Protein AF-A0A8T1PKW8-F1 (afdb_monomer_lite)

Sequence (106 aa):
MSIPESPFSSSSSPSLPQTSFGRVELVSKFVSERLVQKFYDVSEFDFDYEQSGLWSPPVQRTVFMSSSGKIFTKADILSKLRSALQRHRRRRKHMRICFNVFICCF

Secondary structure (DSSP, 8-state):
-PPPPPPP---PPPPP----TT------HHHHHHHHHHT---TTS---HHHH-TTS------S-B-TT-PBPPHHHHHHHHHHHHHHHHHHHHHHHHHHHHHHHT-

Structure (mmCIF, N/CA/C/O backbone):
data_AF-A0A8T1PKW8-F1
#
_entry.id   AF-A0A8T1PKW8-F1
#
loop_
_atom_site.group_PDB
_atom_site.id
_atom_site.type_symbol
_atom_site.label_atom_id
_atom_site.label_alt_id
_atom_site.label_comp_id
_atom_site.label_asym_id
_atom_site.label_entity_id
_atom_site.label_seq_id
_atom_site.pdbx_PDB_ins_code
_atom_site.Cartn_x
_atom_site.Cartn_y
_atom_site.Cartn_z
_atom_site.occupancy
_atom_site.B_iso_or_equiv
_atom_site.auth_seq_id
_atom_site.auth_comp_id
_atom_site.auth_asym_id
_atom_site.auth_atom_id
_atom_site.pdbx_PDB_model_num
ATOM 1 N N . MET A 1 1 ? 8.952 2.885 67.036 1.00 39.62 1 MET A N 1
ATOM 2 C CA . MET A 1 1 ? 8.286 1.768 66.333 1.00 39.62 1 MET A CA 1
ATOM 3 C C . MET A 1 1 ? 9.178 1.368 65.177 1.00 39.62 1 MET A C 1
ATOM 5 O O . MET A 1 1 ? 9.549 2.225 64.388 1.00 39.62 1 MET A O 1
ATOM 9 N N . SER A 1 2 ? 9.622 0.120 65.194 1.00 49.34 2 SER A N 1
ATOM 10 C CA . SER A 1 2 ? 10.662 -0.449 64.336 1.00 49.34 2 SER A CA 1
ATOM 11 C C . SER A 1 2 ? 10.155 -0.651 62.905 1.00 49.34 2 SER A C 1
ATOM 13 O O . SER A 1 2 ? 9.041 -1.135 62.719 1.00 49.34 2 SER A O 1
ATOM 15 N N . ILE A 1 3 ? 10.968 -0.303 61.907 1.00 56.09 3 ILE A N 1
ATOM 16 C CA . ILE A 1 3 ? 10.731 -0.643 60.496 1.00 56.09 3 ILE A CA 1
ATOM 17 C C . ILE A 1 3 ? 11.104 -2.122 60.310 1.00 56.09 3 ILE A C 1
ATOM 19 O O . ILE A 1 3 ? 12.216 -2.484 60.698 1.00 56.09 3 ILE A O 1
ATOM 23 N N . PRO A 1 4 ? 10.248 -2.990 59.745 1.00 64.81 4 PRO A N 1
ATOM 24 C CA . PRO A 1 4 ? 10.695 -4.305 59.318 1.00 64.81 4 PRO A CA 1
ATOM 25 C C . PRO A 1 4 ? 11.344 -4.199 57.933 1.00 64.81 4 PRO A C 1
ATOM 27 O O . PRO A 1 4 ? 10.769 -3.638 56.999 1.00 64.81 4 PRO A O 1
ATOM 30 N N . GLU A 1 5 ? 12.555 -4.736 57.817 1.00 55.09 5 GLU A N 1
ATOM 31 C CA . GLU A 1 5 ? 13.265 -4.893 56.551 1.00 55.09 5 GLU A CA 1
ATOM 32 C C . GLU A 1 5 ? 12.562 -5.911 55.641 1.00 55.09 5 GLU A C 1
ATOM 34 O O . GLU A 1 5 ? 12.136 -6.978 56.088 1.00 55.09 5 GLU A O 1
ATOM 39 N N . SER A 1 6 ? 12.453 -5.593 54.349 1.00 60.47 6 SER A N 1
ATOM 40 C CA . SER A 1 6 ? 11.962 -6.520 53.327 1.00 60.47 6 SER A CA 1
ATOM 41 C C . SER A 1 6 ? 13.126 -7.319 52.723 1.00 60.47 6 SER A C 1
ATOM 43 O O . SER A 1 6 ? 14.069 -6.697 52.222 1.00 60.47 6 SER A O 1
ATOM 45 N N . PRO A 1 7 ? 13.077 -8.662 52.688 1.00 61.28 7 PRO A N 1
ATOM 46 C CA . PRO A 1 7 ? 14.101 -9.460 52.030 1.00 61.28 7 PRO A CA 1
ATOM 47 C C . PRO A 1 7 ? 13.941 -9.409 50.503 1.00 61.28 7 PRO A C 1
ATOM 49 O O . PRO A 1 7 ? 12.838 -9.497 49.962 1.00 61.28 7 PRO A O 1
ATOM 52 N N . PHE A 1 8 ? 15.075 -9.279 49.814 1.00 53.38 8 PHE A N 1
ATOM 53 C CA . PHE A 1 8 ? 15.218 -9.403 48.366 1.00 53.38 8 PHE A CA 1
ATOM 54 C C . PHE A 1 8 ? 14.512 -10.659 47.829 1.00 53.38 8 PHE A C 1
ATOM 56 O O . PHE A 1 8 ? 14.677 -11.756 48.359 1.00 53.38 8 PHE A O 1
ATOM 63 N N . SER A 1 9 ? 13.797 -10.527 46.714 1.00 46.78 9 SER A N 1
ATOM 64 C CA . SER A 1 9 ? 13.479 -11.662 45.846 1.00 46.78 9 SER A CA 1
ATOM 65 C C . SER A 1 9 ? 13.783 -11.284 44.408 1.00 46.78 9 SER A C 1
ATOM 67 O O . SER A 1 9 ? 13.068 -10.529 43.754 1.00 46.78 9 SER A O 1
ATOM 69 N N . SER A 1 10 ? 14.918 -11.800 43.959 1.00 53.62 10 SER A N 1
ATOM 70 C CA . SER A 1 10 ? 15.432 -11.772 42.602 1.00 53.62 10 SER A CA 1
ATOM 71 C C . SER A 1 10 ? 14.419 -12.437 41.666 1.00 53.62 10 SER A C 1
ATOM 73 O O . SER A 1 10 ? 14.335 -13.663 41.625 1.00 53.62 10 SER A O 1
ATOM 75 N N . SER A 1 11 ? 13.636 -11.663 40.910 1.00 52.41 11 SER A N 1
ATOM 76 C CA . SER A 1 11 ? 12.851 -12.245 39.820 1.00 52.41 11 SER A CA 1
ATOM 77 C C . SER A 1 11 ? 13.779 -12.463 38.628 1.00 52.41 11 SER A C 1
ATOM 79 O O . SER A 1 11 ? 14.153 -11.526 37.922 1.00 52.41 11 SER A O 1
ATOM 81 N N . SER A 1 12 ? 14.184 -13.712 38.443 1.00 53.25 12 SER A N 1
ATOM 82 C CA . SER A 1 12 ? 14.815 -14.222 37.234 1.00 53.25 12 SER A CA 1
ATOM 83 C C . SER A 1 12 ? 13.998 -13.826 36.001 1.00 53.25 12 SER A C 1
ATOM 85 O O . SER A 1 12 ? 12.815 -14.143 35.899 1.00 53.25 12 SER A O 1
ATOM 87 N N . SER A 1 13 ? 14.634 -13.135 35.054 1.00 56.25 13 SER A N 1
ATOM 88 C CA . SER A 1 13 ? 14.063 -12.875 33.732 1.00 56.25 13 SER A CA 1
ATOM 89 C C . SER A 1 13 ? 13.827 -14.207 33.013 1.00 56.25 13 SER A C 1
ATOM 91 O O . SER A 1 13 ? 14.805 -14.919 32.763 1.00 56.25 13 SER A O 1
ATOM 93 N N . PRO A 1 14 ? 12.588 -14.572 32.641 1.00 58.34 14 PRO A N 1
ATOM 94 C CA . PRO A 1 14 ? 12.395 -15.700 31.754 1.00 58.34 14 PRO A CA 1
ATOM 95 C C . PRO A 1 14 ? 12.783 -15.264 30.339 1.00 58.34 14 PRO A C 1
ATOM 97 O O . PRO A 1 14 ? 12.310 -14.257 29.808 1.00 58.34 14 PRO A O 1
ATOM 100 N N . SER A 1 15 ? 13.697 -16.025 29.748 1.00 56.19 15 SER A N 1
ATOM 101 C CA . SER A 1 15 ? 14.077 -15.946 28.346 1.00 56.19 15 SER A CA 1
ATOM 102 C C . SER A 1 15 ? 12.846 -16.063 27.439 1.00 56.19 15 SER A C 1
ATOM 104 O O . SER A 1 15 ? 12.013 -16.955 27.600 1.00 56.19 15 SER A O 1
ATOM 106 N N . LEU A 1 16 ? 12.752 -15.160 26.455 1.00 65.31 16 LEU A N 1
ATOM 107 C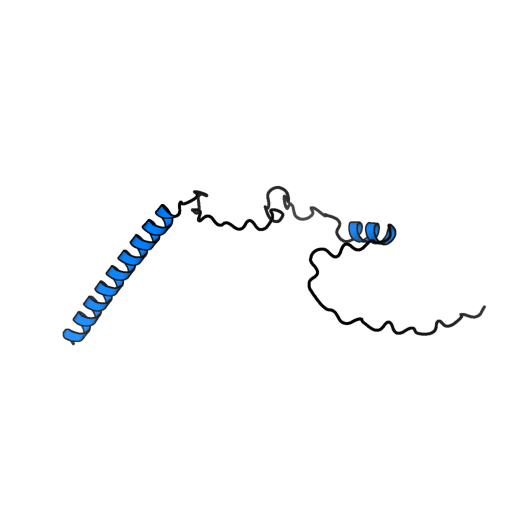 CA . LEU A 1 16 ? 11.823 -15.268 25.325 1.00 65.31 16 LEU A CA 1
ATOM 108 C C . LEU A 1 16 ? 11.956 -16.649 24.662 1.00 65.31 16 LEU A C 1
ATOM 110 O O . LEU A 1 16 ? 13.069 -17.167 24.548 1.00 65.31 16 LEU A O 1
ATOM 114 N N . PRO A 1 17 ? 10.860 -17.198 24.112 1.00 59.00 17 PRO A N 1
ATOM 115 C CA . PRO A 1 17 ? 10.823 -17.167 22.654 1.00 59.00 17 PRO A CA 1
ATOM 116 C C . PRO A 1 17 ? 9.423 -17.033 22.028 1.00 59.00 17 PRO A C 1
ATOM 118 O O . PRO A 1 17 ? 8.387 -17.336 22.613 1.00 59.00 17 PRO A O 1
ATOM 121 N N . GLN A 1 18 ? 9.473 -16.652 20.753 1.00 48.91 18 GLN A N 1
ATOM 122 C CA . GLN A 1 18 ? 8.524 -16.983 19.693 1.00 48.91 18 GLN A CA 1
ATOM 123 C C . GLN A 1 18 ? 7.219 -16.183 19.604 1.00 48.91 18 GLN A C 1
ATOM 125 O O . GLN A 1 18 ? 6.355 -16.142 20.479 1.00 48.91 18 GLN A O 1
ATOM 130 N N . THR A 1 19 ? 7.112 -15.570 18.429 1.00 54.53 19 THR A N 1
ATOM 131 C CA . THR A 1 19 ? 5.944 -14.996 17.774 1.00 54.53 19 THR A CA 1
ATOM 132 C C . THR A 1 19 ? 4.731 -15.915 17.908 1.00 54.53 19 THR A C 1
ATOM 134 O O . THR A 1 19 ? 4.526 -16.825 17.108 1.00 54.53 19 THR A O 1
ATOM 137 N N . SER A 1 20 ? 3.917 -15.688 18.931 1.00 55.72 20 SER A N 1
ATOM 138 C CA . SER A 1 20 ? 2.596 -16.295 19.031 1.00 55.72 20 SER A CA 1
ATOM 139 C C . SER A 1 20 ? 1.610 -15.351 18.360 1.00 55.72 20 SER A C 1
ATOM 141 O O . SER A 1 20 ? 1.379 -14.237 18.840 1.00 55.72 20 SER A O 1
ATOM 143 N N . PHE A 1 21 ? 1.015 -15.798 17.265 1.00 59.19 21 PHE A N 1
ATOM 144 C CA . PHE A 1 21 ? -0.240 -15.234 16.801 1.00 59.19 21 PHE A CA 1
ATOM 145 C C . PHE A 1 21 ? -1.243 -15.298 17.969 1.00 59.19 21 PHE A C 1
ATOM 147 O O . PHE A 1 21 ? -1.541 -16.382 18.460 1.00 59.19 21 PHE A O 1
ATOM 154 N N . GLY A 1 22 ? -1.690 -14.137 18.459 1.00 62.53 22 GLY A N 1
ATOM 155 C CA . GLY A 1 22 ? -2.823 -14.015 19.385 1.00 62.53 22 GLY A CA 1
ATOM 156 C C . GLY A 1 22 ? -2.617 -14.516 20.821 1.00 62.53 22 GLY A C 1
ATOM 157 O O . GLY A 1 22 ? -3.425 -15.302 21.306 1.00 62.53 22 GLY A O 1
ATOM 158 N N . ARG A 1 23 ? -1.592 -14.040 21.544 1.00 70.94 23 ARG A N 1
ATOM 159 C CA . ARG A 1 23 ? -1.560 -14.163 23.017 1.00 70.94 23 ARG A CA 1
ATOM 160 C C . ARG A 1 23 ? -2.570 -13.172 23.613 1.00 70.94 23 ARG A C 1
ATOM 162 O O . ARG A 1 23 ? -2.272 -11.987 23.721 1.00 70.94 23 ARG A O 1
ATOM 169 N N . VAL A 1 24 ? -3.771 -13.645 23.943 1.00 78.12 24 VAL A N 1
ATOM 170 C CA . VAL A 1 24 ? -4.755 -12.864 24.708 1.00 78.12 24 VAL A CA 1
ATOM 171 C C . VAL A 1 24 ? -4.474 -13.092 26.190 1.00 78.12 24 VAL A C 1
ATOM 173 O O . VAL A 1 24 ? -4.638 -14.202 26.689 1.00 78.12 24 VAL A O 1
ATOM 176 N N . GLU A 1 25 ? -4.013 -12.051 26.878 1.00 85.38 25 GLU A N 1
ATOM 177 C CA . GLU A 1 25 ? -3.755 -12.071 28.317 1.00 85.38 25 GLU A CA 1
ATOM 178 C C . GLU A 1 25 ? -4.889 -11.354 29.053 1.00 85.38 25 GLU A C 1
ATOM 180 O O . GLU A 1 25 ? -5.268 -10.235 28.699 1.00 85.38 25 GLU A O 1
ATOM 185 N N . LEU A 1 26 ? -5.445 -12.006 30.076 1.00 91.31 26 LEU A N 1
ATOM 186 C CA . LEU A 1 26 ? -6.445 -11.391 30.939 1.00 91.31 26 LEU A CA 1
ATOM 187 C C . LEU A 1 26 ? -5.739 -10.544 32.000 1.00 91.31 26 LEU A C 1
ATOM 189 O O . LEU A 1 26 ? -4.973 -11.064 32.808 1.00 91.31 26 LEU A O 1
ATOM 193 N N . VAL A 1 27 ? -6.032 -9.248 32.023 1.00 88.81 27 VAL A N 1
ATOM 194 C CA . VAL A 1 27 ? -5.474 -8.296 32.990 1.00 88.81 27 VAL A CA 1
ATOM 195 C C . VAL A 1 27 ? -6.537 -7.837 33.986 1.00 88.81 27 VAL A C 1
ATOM 197 O O . VAL A 1 27 ? -7.735 -7.888 33.711 1.00 88.81 27 VAL A O 1
ATOM 200 N N . SER A 1 28 ? -6.113 -7.374 35.163 1.00 96.06 28 SER A N 1
ATOM 201 C CA . SER A 1 28 ? -7.037 -6.805 36.149 1.00 96.06 28 SER A CA 1
ATOM 202 C C . SER A 1 28 ? -7.588 -5.448 35.695 1.00 96.06 28 SER A C 1
ATOM 204 O O . SER A 1 28 ? -6.949 -4.729 34.924 1.00 96.06 28 SER A O 1
ATOM 206 N N . LYS A 1 29 ? -8.747 -5.053 36.241 1.00 94.19 29 LYS A N 1
ATOM 207 C CA . LYS A 1 29 ? -9.406 -3.767 35.9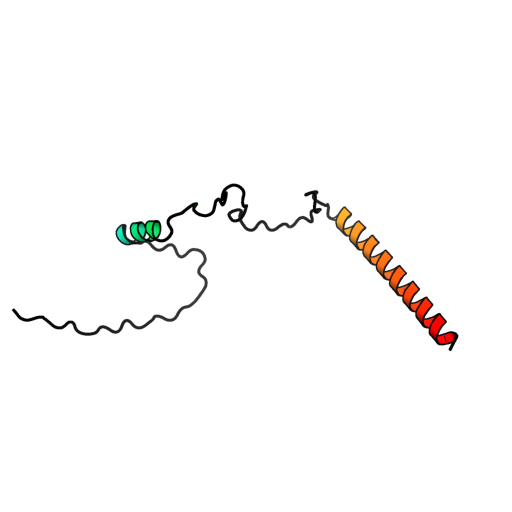39 1.00 94.19 29 LYS A CA 1
ATOM 208 C C . LYS A 1 29 ? -8.482 -2.558 36.132 1.00 94.19 29 LYS A C 1
ATOM 210 O O . LYS A 1 29 ? -8.464 -1.647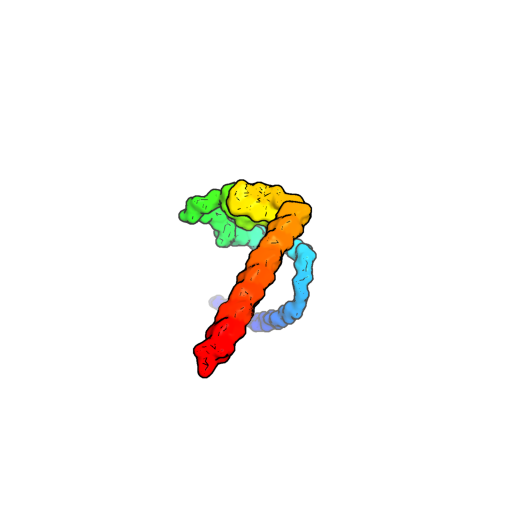 35.313 1.00 94.19 29 LYS A O 1
ATOM 215 N N . PHE A 1 30 ? -7.667 -2.571 37.185 1.00 95.44 30 PHE A N 1
ATOM 216 C CA . PHE A 1 30 ? -6.702 -1.501 37.445 1.00 95.44 30 PHE A CA 1
ATOM 217 C C . PHE A 1 30 ? -5.640 -1.397 36.342 1.00 95.44 30 PHE A C 1
ATOM 219 O O . PHE A 1 30 ? -5.294 -0.302 35.903 1.00 95.44 30 PHE A O 1
ATOM 226 N N . VAL A 1 31 ? -5.131 -2.537 35.867 1.00 91.19 31 VAL A N 1
ATOM 227 C CA . VAL A 1 31 ? -4.149 -2.566 34.776 1.00 91.19 31 VAL A CA 1
ATOM 228 C C . VAL A 1 31 ? -4.793 -2.096 33.472 1.00 91.19 31 VAL A C 1
ATOM 230 O O . VAL A 1 31 ? -4.192 -1.279 32.777 1.00 91.19 31 VAL A O 1
ATOM 233 N N . SER A 1 32 ? -6.026 -2.522 33.169 1.00 93.00 32 SER A N 1
ATOM 234 C CA . SER A 1 32 ? -6.734 -2.053 31.971 1.00 93.00 32 SER A CA 1
ATOM 235 C C . SER A 1 32 ? -6.989 -0.545 31.992 1.00 93.00 32 SER A C 1
ATOM 237 O O . SER A 1 32 ? -6.718 0.126 31.001 1.00 93.00 32 SER A O 1
ATOM 239 N N . GLU A 1 33 ? -7.438 0.012 33.122 1.00 92.50 33 GLU A N 1
ATOM 240 C CA . GLU A 1 33 ? -7.709 1.453 33.251 1.00 92.50 33 GLU A CA 1
ATOM 241 C C . GLU A 1 33 ? -6.438 2.290 33.062 1.00 92.50 33 GLU A C 1
ATOM 243 O O . GLU A 1 33 ? -6.448 3.298 32.355 1.00 92.50 33 GLU A O 1
ATOM 248 N N . ARG A 1 34 ? -5.306 1.834 33.611 1.00 92.81 34 ARG A N 1
ATOM 249 C CA . ARG A 1 34 ? -4.016 2.514 33.425 1.00 92.81 34 ARG A CA 1
ATOM 250 C C . ARG A 1 34 ? -3.498 2.444 31.992 1.00 92.81 34 ARG A C 1
ATOM 252 O O . ARG A 1 34 ? -2.844 3.387 31.548 1.00 92.81 34 ARG A O 1
ATOM 259 N N . LEU A 1 35 ? -3.754 1.351 31.273 1.00 88.94 35 LEU A N 1
ATOM 260 C CA . LEU A 1 35 ? -3.365 1.226 29.867 1.00 88.94 35 LEU A CA 1
ATOM 261 C C . LEU A 1 35 ? -4.155 2.196 28.986 1.00 88.94 35 LEU A C 1
ATOM 263 O O . LEU A 1 35 ? -3.547 2.887 28.172 1.00 88.94 35 LEU A O 1
ATOM 267 N N . VAL A 1 36 ? -5.467 2.309 29.202 1.00 84.00 36 VAL A N 1
ATOM 268 C CA . VAL A 1 36 ? -6.322 3.264 28.477 1.00 84.00 36 VAL A CA 1
ATOM 269 C C . VAL A 1 36 ? -5.860 4.703 28.710 1.00 84.00 36 VAL A C 1
ATOM 271 O O . VAL A 1 36 ? -5.775 5.476 27.765 1.00 84.00 36 VAL A O 1
ATOM 274 N N . GLN A 1 37 ? -5.491 5.058 29.942 1.00 85.31 37 GLN A N 1
ATOM 275 C CA . GLN A 1 37 ? -4.979 6.399 30.234 1.00 85.31 37 GLN A CA 1
ATOM 276 C C . GLN A 1 37 ? -3.604 6.670 29.596 1.00 85.31 37 GLN A C 1
ATOM 278 O O . GLN A 1 37 ? -3.320 7.797 29.201 1.00 85.31 37 GL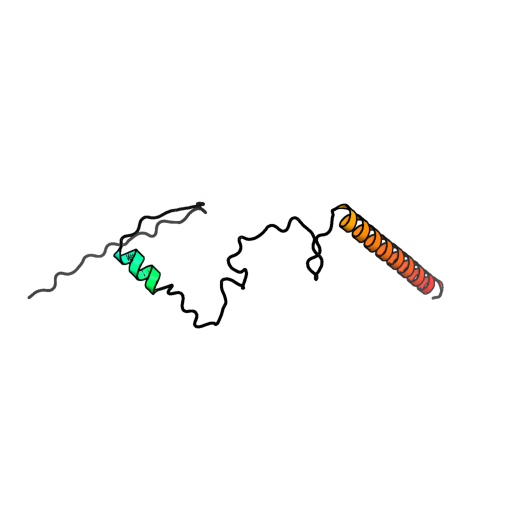N A O 1
ATOM 283 N N . LYS A 1 38 ? -2.730 5.658 29.500 1.00 85.19 38 LYS A N 1
ATOM 284 C CA . LYS A 1 38 ? -1.384 5.803 28.918 1.00 85.19 38 LYS A CA 1
ATOM 285 C C . LYS A 1 38 ? -1.418 5.998 27.402 1.00 85.19 38 LYS A C 1
ATOM 287 O O . LYS A 1 38 ? -0.613 6.757 26.875 1.00 85.19 38 LYS A O 1
ATOM 292 N N . PHE A 1 39 ? -2.309 5.282 26.725 1.00 75.38 39 PHE A N 1
ATOM 293 C CA . PHE A 1 39 ? -2.525 5.373 25.281 1.00 75.38 39 PHE A CA 1
ATOM 294 C C . PHE A 1 39 ? -3.825 6.111 24.993 1.00 75.38 39 PHE A C 1
ATOM 296 O O . PHE A 1 39 ? -4.619 5.686 24.158 1.00 75.38 39 PHE A O 1
ATOM 303 N N . TYR A 1 40 ? -4.064 7.179 25.748 1.00 75.25 40 TYR A N 1
ATOM 304 C CA . TYR A 1 40 ? -5.207 8.028 25.499 1.00 75.25 40 TYR A CA 1
ATOM 305 C C . TYR A 1 40 ? -5.085 8.580 24.080 1.00 75.25 40 TYR A C 1
ATOM 307 O O . TYR A 1 40 ? -4.027 9.088 23.703 1.00 75.25 40 TYR A O 1
ATOM 315 N N . ASP A 1 41 ? -6.149 8.440 23.297 1.00 69.44 41 ASP A N 1
ATOM 316 C CA . ASP A 1 41 ? -6.186 8.877 21.907 1.00 69.44 41 ASP A CA 1
ATOM 317 C C . ASP A 1 41 ? -6.331 10.403 21.901 1.00 69.44 41 ASP A C 1
ATOM 319 O O . ASP A 1 41 ? -7.425 10.967 21.832 1.00 69.44 41 ASP A O 1
ATOM 323 N N . VAL A 1 42 ? -5.215 11.097 22.131 1.00 63.59 42 VAL A N 1
ATOM 324 C CA . VAL A 1 42 ? -5.179 12.548 22.021 1.00 63.59 42 VAL A CA 1
ATOM 325 C C . VAL A 1 42 ? -5.120 12.849 20.527 1.00 63.59 42 VAL A C 1
ATOM 327 O O . VAL A 1 42 ? -4.073 12.706 19.898 1.00 63.59 42 VAL A O 1
ATOM 330 N N . SER A 1 43 ? -6.228 13.311 19.953 1.00 62.28 43 SER A N 1
ATOM 331 C CA . SER A 1 43 ? -6.285 13.909 18.611 1.00 62.28 43 SER A CA 1
ATOM 332 C C . SER A 1 43 ? -5.544 15.260 18.539 1.00 62.28 43 SER A C 1
ATOM 334 O O . SER A 1 43 ? -5.973 16.177 17.847 1.00 62.28 43 SER A O 1
ATOM 336 N N . GLU A 1 44 ? -4.467 15.433 19.314 1.00 62.09 44 GLU A N 1
ATOM 337 C CA . GLU A 1 44 ? -3.639 16.648 19.364 1.00 62.09 44 GLU A CA 1
ATOM 338 C C . GLU A 1 44 ? -2.941 16.898 18.026 1.00 62.09 44 GLU A C 1
ATOM 340 O O . GLU A 1 44 ? -2.666 18.034 17.650 1.00 62.09 44 GLU A O 1
ATOM 345 N N . PHE A 1 45 ? -2.723 15.828 17.269 1.00 62.59 45 PHE A N 1
ATOM 346 C CA . PHE A 1 45 ? -2.485 15.907 15.844 1.00 62.59 45 PHE A CA 1
ATOM 347 C C . PHE A 1 45 ? -3.839 15.732 15.170 1.00 62.59 45 PHE A C 1
ATOM 349 O O . PHE 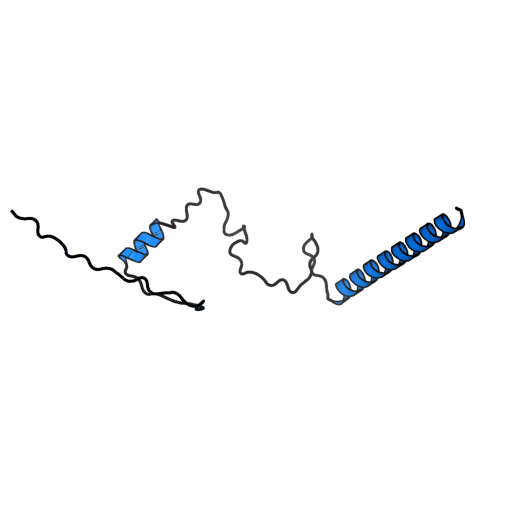A 1 45 ? -4.478 14.712 15.402 1.00 62.59 45 PHE A O 1
ATOM 356 N N . ASP A 1 46 ? -4.246 16.716 14.367 1.00 67.25 46 ASP A N 1
ATOM 357 C CA . ASP A 1 46 ? -5.466 16.836 13.540 1.00 67.25 46 ASP A CA 1
ATOM 358 C C . ASP A 1 46 ? -5.583 15.701 12.489 1.00 67.25 46 ASP A C 1
ATOM 360 O O . ASP A 1 46 ? -5.744 15.892 11.283 1.00 67.25 46 ASP A O 1
ATOM 364 N N . PHE A 1 47 ? -5.344 14.476 12.933 1.00 64.12 47 PHE A N 1
ATOM 365 C CA . PHE A 1 47 ? -5.075 13.316 12.127 1.00 64.12 47 PHE A CA 1
ATOM 366 C C . PHE A 1 47 ? -6.366 12.519 12.042 1.00 64.12 47 PHE A C 1
ATOM 368 O O . PHE A 1 47 ? -6.714 11.761 12.946 1.00 64.12 47 PHE A O 1
ATOM 375 N N . ASP A 1 48 ? -7.087 12.710 10.940 1.00 70.50 48 ASP A N 1
ATOM 376 C CA . ASP A 1 48 ? -8.318 11.979 10.664 1.00 70.50 48 ASP A CA 1
ATOM 377 C C . ASP A 1 48 ? -8.010 10.489 10.485 1.00 70.50 48 ASP A C 1
ATOM 379 O O . ASP A 1 48 ? -7.664 10.007 9.400 1.00 70.50 48 ASP A O 1
ATOM 383 N N . TYR A 1 49 ? -8.155 9.731 11.569 1.00 68.50 49 TYR A N 1
ATOM 384 C CA . TYR A 1 49 ? -7.951 8.287 11.575 1.00 68.50 49 TYR A CA 1
ATOM 385 C C . TYR A 1 49 ? -8.852 7.569 10.568 1.00 68.50 49 TYR A C 1
ATOM 387 O O . TYR A 1 49 ? -8.385 6.652 9.890 1.00 68.50 49 TYR A O 1
ATOM 395 N N . GLU A 1 50 ? -10.076 8.067 10.382 1.00 70.81 50 GLU A N 1
ATOM 396 C CA . GLU A 1 50 ? -11.038 7.575 9.391 1.00 70.81 50 GLU A CA 1
ATOM 397 C C . GLU A 1 50 ? -10.568 7.794 7.941 1.00 70.81 50 GLU A C 1
ATOM 399 O O . GLU A 1 50 ? -10.852 6.979 7.063 1.00 70.81 50 GLU A O 1
ATOM 404 N N . GLN A 1 51 ? -9.814 8.864 7.665 1.00 68.12 51 GLN A N 1
ATOM 405 C CA . GLN A 1 51 ? -9.370 9.199 6.304 1.00 68.12 51 GLN A CA 1
ATOM 406 C C . GLN A 1 51 ? -7.958 8.703 5.984 1.00 68.12 51 GLN A C 1
ATOM 408 O O . GLN A 1 51 ? -7.632 8.432 4.828 1.00 68.12 51 GLN A O 1
ATOM 413 N N . SER A 1 52 ? -7.104 8.580 6.999 1.00 70.00 52 SER A N 1
ATOM 414 C CA . SER A 1 52 ? -5.667 8.351 6.830 1.00 70.00 52 SER A CA 1
ATOM 415 C C . SER A 1 52 ? -5.299 6.996 6.224 1.00 70.00 52 SER A C 1
ATOM 417 O O . SER A 1 52 ? -4.176 6.808 5.755 1.00 70.00 52 SER A O 1
ATOM 419 N N . GLY A 1 53 ? -6.206 6.016 6.260 1.00 69.62 53 GLY A N 1
ATOM 420 C CA . GLY A 1 53 ? -5.944 4.658 5.786 1.00 69.62 53 GLY A CA 1
ATOM 421 C C . GLY A 1 53 ? -4.847 3.913 6.561 1.00 69.62 53 GLY A C 1
ATOM 422 O O . GLY A 1 53 ? -4.584 2.755 6.233 1.00 69.62 53 GLY A O 1
ATOM 423 N N . LEU A 1 54 ? -4.249 4.518 7.601 1.00 68.94 54 LEU A N 1
ATOM 424 C CA . LEU A 1 54 ? -3.238 3.890 8.464 1.00 68.94 54 LEU A CA 1
ATOM 425 C C . LEU A 1 54 ? -3.786 2.667 9.208 1.00 68.94 54 LEU A C 1
ATOM 427 O O . LEU A 1 54 ? -3.028 1.768 9.559 1.00 68.94 54 LEU A O 1
ATOM 431 N N . TRP A 1 55 ? -5.106 2.620 9.385 1.00 69.75 55 TRP A N 1
ATOM 432 C CA . TRP A 1 55 ? -5.828 1.530 10.036 1.00 69.75 55 TRP A CA 1
ATOM 433 C C . TRP A 1 55 ? -6.503 0.566 9.059 1.00 69.75 55 TRP A C 1
ATOM 435 O O . TRP A 1 55 ? -7.077 -0.437 9.484 1.00 69.75 55 TRP A O 1
ATOM 445 N N . SER A 1 56 ? -6.427 0.819 7.747 1.00 62.78 56 SER A N 1
ATOM 446 C CA . SER A 1 56 ? -6.873 -0.184 6.783 1.00 62.78 56 SER A CA 1
ATOM 447 C C . SER A 1 56 ? -5.908 -1.376 6.848 1.00 62.78 56 SER A C 1
ATOM 449 O O . SER A 1 56 ? -4.690 -1.165 6.832 1.00 62.78 56 SER A O 1
ATOM 451 N N . PRO A 1 57 ? -6.400 -2.626 6.956 1.00 65.56 57 PRO A N 1
ATOM 452 C CA . PRO A 1 57 ? -5.531 -3.797 6.964 1.00 65.56 57 PRO A CA 1
ATOM 453 C C . PRO A 1 57 ? -4.568 -3.713 5.781 1.00 65.56 57 PRO A C 1
ATOM 455 O O . PRO A 1 57 ? -5.015 -3.274 4.720 1.00 65.56 57 PRO A O 1
ATOM 458 N N . PRO A 1 58 ? -3.292 -4.129 5.904 1.00 65.00 58 PRO A N 1
ATOM 459 C CA . PRO A 1 58 ? -2.367 -4.141 4.779 1.00 65.00 58 PRO A CA 1
ATOM 460 C C . PRO A 1 58 ? -2.985 -4.886 3.592 1.00 65.00 58 PRO A C 1
ATOM 462 O O . PRO A 1 58 ? -2.974 -6.117 3.525 1.00 65.00 58 PRO A O 1
ATOM 465 N N . VAL A 1 59 ? -3.583 -4.141 2.659 1.00 64.44 59 VAL A N 1
ATOM 466 C CA . VAL A 1 59 ? -4.283 -4.740 1.530 1.00 64.44 59 VAL A CA 1
ATOM 467 C C . VAL A 1 59 ? -3.197 -5.212 0.589 1.00 64.44 59 VAL A C 1
ATOM 469 O O . VAL A 1 59 ? -2.493 -4.399 -0.018 1.00 64.44 59 VAL A O 1
ATOM 472 N N . GLN A 1 60 ? -3.052 -6.531 0.460 1.00 61.75 60 GLN A N 1
ATOM 473 C CA . GLN A 1 60 ? -2.247 -7.107 -0.604 1.00 61.75 60 GLN A CA 1
ATOM 474 C C . GLN A 1 60 ? -2.876 -6.682 -1.929 1.00 61.75 60 GLN A C 1
ATOM 476 O O . GLN A 1 60 ? -3.831 -7.288 -2.416 1.00 61.75 60 GLN A O 1
ATOM 481 N N . ARG A 1 61 ? -2.360 -5.598 -2.511 1.00 64.56 61 ARG A N 1
ATOM 482 C CA . ARG A 1 61 ? -2.741 -5.166 -3.849 1.00 64.56 61 ARG A CA 1
ATOM 483 C C . ARG A 1 61 ? -2.139 -6.174 -4.823 1.00 64.56 61 ARG A C 1
ATOM 485 O O . ARG A 1 61 ? -1.069 -5.966 -5.379 1.00 64.56 61 ARG A O 1
ATOM 492 N N . THR A 1 62 ? -2.850 -7.277 -5.047 1.00 66.25 62 THR A N 1
ATOM 493 C CA . THR A 1 62 ? -2.583 -8.254 -6.121 1.00 66.25 62 THR A CA 1
ATOM 494 C C . THR A 1 62 ? -2.881 -7.677 -7.510 1.00 66.25 62 THR A C 1
ATOM 496 O O . THR A 1 62 ? -2.839 -8.380 -8.521 1.00 66.25 62 THR A O 1
ATOM 499 N N . VAL A 1 63 ? -3.186 -6.381 -7.565 1.00 69.06 63 VAL A N 1
ATOM 500 C CA . VAL A 1 63 ? -3.694 -5.662 -8.716 1.00 69.06 63 VAL A CA 1
ATOM 501 C C . VAL A 1 63 ? -2.754 -4.504 -9.013 1.00 69.06 63 VAL A C 1
ATOM 503 O O . VAL A 1 63 ? -2.436 -3.700 -8.138 1.00 69.06 63 VAL A O 1
ATOM 506 N N . PHE A 1 64 ? -2.313 -4.403 -10.262 1.00 74.81 64 PHE A N 1
ATOM 507 C CA . PHE A 1 64 ? -1.501 -3.278 -10.704 1.00 74.81 64 PHE A CA 1
ATOM 508 C C . PHE A 1 64 ? -2.439 -2.123 -11.041 1.00 74.81 64 PHE A C 1
ATOM 510 O O . PHE A 1 64 ? -3.346 -2.285 -11.856 1.00 74.81 64 PHE A O 1
ATOM 517 N N . MET A 1 65 ? -2.233 -0.965 -10.420 1.00 75.75 65 MET A N 1
ATOM 518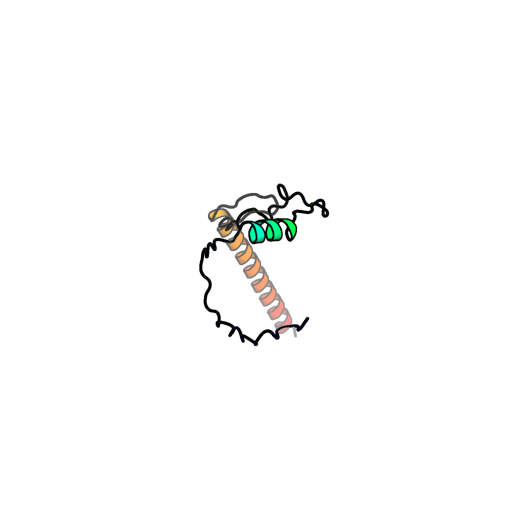 C CA . MET A 1 65 ? -3.069 0.221 -10.618 1.00 75.75 65 MET A CA 1
ATOM 519 C C . MET A 1 65 ? -2.250 1.370 -11.211 1.00 75.75 65 MET A C 1
ATOM 521 O O . MET A 1 65 ? -1.040 1.459 -11.000 1.00 75.75 65 MET A O 1
ATOM 525 N N . SER A 1 66 ? -2.892 2.243 -11.989 1.00 77.31 66 SER A N 1
ATOM 526 C CA . SER A 1 66 ? -2.291 3.514 -12.408 1.00 77.31 66 SER A CA 1
ATOM 527 C C . SER A 1 66 ? -2.218 4.492 -11.234 1.00 77.31 66 SER A C 1
ATOM 529 O O . SER A 1 66 ? -2.916 4.332 -10.235 1.00 77.31 66 SER A O 1
ATOM 531 N N . SER A 1 67 ? -1.434 5.563 -11.389 1.00 76.38 67 SER A N 1
ATOM 532 C CA . SER A 1 67 ? -1.444 6.696 -10.452 1.00 76.38 67 SER A CA 1
ATOM 533 C C . SER A 1 67 ? -2.832 7.332 -10.301 1.00 76.38 67 SER A C 1
ATOM 535 O O . SER A 1 67 ? -3.140 7.876 -9.252 1.00 76.38 67 SER A O 1
ATOM 537 N N . SER A 1 68 ? -3.685 7.219 -11.324 1.00 82.88 68 SER A N 1
ATOM 538 C CA . SER A 1 68 ? -5.082 7.669 -11.308 1.00 82.88 68 SER A CA 1
ATOM 539 C C . SER A 1 68 ? -6.061 6.634 -10.730 1.00 82.88 68 SER A C 1
ATOM 541 O O . SER A 1 68 ? -7.264 6.761 -10.931 1.00 82.88 68 SER A O 1
ATOM 543 N N . GLY A 1 69 ? -5.568 5.558 -10.109 1.00 78.12 69 GLY A N 1
ATOM 544 C CA . GLY A 1 69 ? -6.400 4.528 -9.483 1.00 78.12 69 GLY A CA 1
ATOM 545 C C . GLY A 1 69 ? -7.047 3.522 -10.444 1.00 78.12 69 GLY A C 1
ATOM 546 O O . GLY A 1 69 ? -7.878 2.721 -10.026 1.00 78.12 69 GLY A O 1
ATOM 547 N N . LYS A 1 70 ? -6.678 3.509 -11.731 1.00 83.81 70 LYS A N 1
ATOM 548 C CA . LYS A 1 70 ? -7.236 2.556 -12.702 1.00 83.81 70 LYS A CA 1
ATOM 549 C C . LYS A 1 70 ? -6.592 1.183 -12.530 1.00 83.81 70 LYS A C 1
ATOM 551 O O . LYS A 1 70 ? -5.381 1.053 -12.692 1.00 83.81 70 LYS A O 1
ATOM 556 N N . ILE A 1 71 ? -7.404 0.164 -12.269 1.00 84.75 71 ILE A N 1
ATOM 557 C CA . ILE A 1 71 ? -6.988 -1.243 -12.211 1.00 84.75 71 ILE A CA 1
ATOM 558 C C . ILE A 1 71 ? -6.626 -1.750 -13.615 1.00 84.75 71 ILE A C 1
ATOM 560 O O . ILE A 1 71 ? -7.417 -1.622 -14.550 1.00 84.75 71 ILE A O 1
ATOM 564 N N . PHE A 1 72 ? -5.438 -2.340 -13.761 1.00 82.31 72 PHE A N 1
ATOM 565 C CA . PHE A 1 72 ? -4.998 -2.998 -14.989 1.00 82.31 72 PHE A CA 1
ATOM 566 C C . PHE A 1 72 ? -5.275 -4.496 -14.952 1.00 82.31 72 PHE A C 1
ATOM 568 O O . PHE A 1 72 ? -5.003 -5.178 -13.960 1.00 82.31 72 PHE A O 1
ATOM 575 N N . THR A 1 73 ? -5.745 -5.027 -16.079 1.00 87.81 73 THR A N 1
ATOM 576 C CA . THR A 1 73 ? -5.841 -6.474 -16.264 1.00 87.81 73 THR A CA 1
ATOM 577 C C . THR A 1 73 ? -4.455 -7.075 -16.513 1.00 87.81 73 THR A C 1
ATOM 579 O O . THR A 1 73 ? -3.520 -6.394 -16.945 1.00 87.81 73 THR A O 1
ATOM 582 N N . LYS A 1 74 ? -4.310 -8.391 -16.304 1.00 86.31 74 LYS A N 1
ATOM 583 C CA . LYS A 1 74 ? -3.070 -9.121 -16.633 1.00 86.31 74 LYS A CA 1
ATOM 584 C C . LYS A 1 74 ? -2.637 -8.893 -18.087 1.00 86.31 74 LYS A C 1
ATOM 586 O O . LYS A 1 74 ? -1.447 -8.730 -18.348 1.00 86.31 74 LYS A O 1
ATOM 591 N N . ALA A 1 75 ? -3.587 -8.832 -19.021 1.00 89.94 75 ALA A N 1
ATOM 592 C CA . ALA A 1 75 ? -3.308 -8.593 -20.434 1.00 89.94 75 ALA A CA 1
ATOM 593 C C . ALA A 1 75 ? -2.713 -7.196 -20.686 1.00 89.94 75 ALA A C 1
ATOM 595 O O . ALA A 1 75 ? -1.733 -7.073 -21.425 1.00 89.94 75 ALA A O 1
ATOM 596 N N . ASP A 1 76 ? -3.240 -6.165 -20.020 1.00 89.06 76 ASP A N 1
ATOM 597 C CA . ASP A 1 76 ? -2.737 -4.789 -20.129 1.00 89.06 76 ASP A CA 1
ATOM 598 C C . ASP A 1 76 ? -1.307 -4.656 -19.597 1.00 89.06 76 ASP A C 1
ATOM 600 O O . ASP A 1 76 ? -0.460 -3.976 -20.178 1.00 89.06 76 ASP A O 1
ATOM 604 N N . ILE A 1 77 ? -1.009 -5.346 -18.497 1.00 89.88 77 ILE A N 1
ATOM 605 C CA . ILE A 1 77 ? 0.337 -5.362 -17.918 1.00 89.88 77 ILE A CA 1
ATOM 606 C C . ILE A 1 77 ? 1.304 -6.056 -18.876 1.00 89.88 77 ILE A C 1
ATOM 608 O O . ILE A 1 77 ? 2.375 -5.525 -19.172 1.00 89.88 77 ILE A O 1
ATOM 612 N N . LEU A 1 78 ? 0.922 -7.219 -19.411 1.00 92.25 78 LEU A N 1
ATOM 613 C CA . LEU A 1 78 ? 1.748 -7.966 -20.357 1.00 92.25 78 LEU A CA 1
ATOM 614 C C . LEU A 1 78 ? 2.016 -7.172 -21.638 1.00 92.25 78 LEU A C 1
ATOM 616 O O . LEU A 1 78 ? 3.146 -7.175 -22.133 1.00 92.25 78 LEU A O 1
ATOM 620 N N . SER A 1 79 ? 1.017 -6.469 -22.171 1.00 92.12 79 SER A N 1
ATOM 621 C CA . SER A 1 79 ? 1.190 -5.641 -23.367 1.00 92.12 79 SER A CA 1
ATOM 622 C C . SER A 1 79 ? 2.147 -4.470 -23.104 1.00 92.12 79 SER A C 1
ATOM 624 O O . SER A 1 79 ? 3.057 -4.222 -23.903 1.00 92.12 79 SER A O 1
ATOM 626 N N . LYS A 1 80 ? 2.031 -3.819 -21.941 1.00 90.38 80 LYS A N 1
ATOM 627 C CA . LYS A 1 80 ? 2.912 -2.723 -21.516 1.00 90.38 80 LYS A CA 1
ATOM 628 C C . LYS A 1 80 ? 4.347 -3.187 -21.247 1.00 90.38 80 LYS A C 1
ATOM 630 O O . LYS A 1 80 ? 5.299 -2.511 -21.633 1.00 90.38 80 LYS A O 1
ATOM 635 N N . LEU A 1 81 ? 4.527 -4.364 -20.651 1.00 92.19 81 LEU A N 1
ATOM 636 C CA . LEU A 1 81 ? 5.849 -4.965 -20.454 1.00 92.19 81 LEU A CA 1
ATOM 637 C C . LEU A 1 81 ? 6.504 -5.323 -21.791 1.00 92.19 81 LEU A C 1
ATOM 639 O O . LEU A 1 81 ? 7.677 -5.015 -22.012 1.00 92.19 81 LEU A O 1
ATOM 643 N N . ARG A 1 82 ? 5.745 -5.915 -22.721 1.00 95.25 82 ARG A N 1
ATOM 644 C CA . ARG A 1 82 ? 6.240 -6.226 -24.070 1.00 95.25 82 ARG A CA 1
ATOM 645 C C . ARG A 1 82 ? 6.681 -4.963 -24.805 1.00 95.25 82 ARG A C 1
ATOM 647 O O . ARG A 1 82 ? 7.767 -4.958 -25.383 1.00 95.25 82 ARG A O 1
ATOM 654 N N . SER A 1 83 ? 5.896 -3.887 -24.764 1.00 92.69 83 SER A N 1
ATOM 655 C CA . SER A 1 83 ? 6.259 -2.631 -25.434 1.00 92.69 83 SER A CA 1
ATOM 656 C C . SER A 1 83 ? 7.505 -1.980 -24.815 1.00 92.69 83 SER A C 1
ATOM 658 O O . SER A 1 83 ? 8.401 -1.548 -25.549 1.00 92.69 83 SER A O 1
ATOM 660 N N . ALA A 1 84 ? 7.634 -2.003 -23.484 1.00 92.75 84 ALA A N 1
ATOM 661 C CA . ALA A 1 84 ? 8.824 -1.532 -22.777 1.00 92.75 84 ALA A CA 1
ATOM 662 C C . ALA A 1 84 ? 10.082 -2.338 -23.156 1.00 92.75 84 ALA A C 1
ATOM 664 O O . ALA A 1 84 ? 11.121 -1.756 -23.491 1.00 92.75 84 ALA A O 1
ATOM 665 N N . LEU A 1 85 ? 9.980 -3.671 -23.194 1.00 94.81 85 LEU A N 1
ATOM 666 C CA . LEU A 1 85 ? 11.071 -4.558 -23.610 1.00 94.81 85 LEU A CA 1
ATOM 667 C C . LEU A 1 85 ? 11.488 -4.319 -25.066 1.00 94.81 85 LEU A C 1
ATOM 669 O O . LEU A 1 85 ? 12.685 -4.250 -25.359 1.00 94.81 85 LEU A O 1
ATOM 673 N N . GLN A 1 86 ? 10.529 -4.139 -25.978 1.00 93.94 86 GLN A N 1
ATOM 674 C CA . GLN A 1 86 ? 10.816 -3.836 -27.383 1.00 93.94 86 GLN A CA 1
ATOM 675 C C . GLN A 1 86 ? 11.541 -2.495 -27.536 1.00 93.94 86 GLN A C 1
ATOM 677 O O . GLN A 1 86 ? 12.547 -2.414 -28.247 1.00 93.94 86 GLN A O 1
ATOM 682 N N . ARG A 1 87 ? 11.101 -1.450 -26.820 1.00 92.06 87 ARG A N 1
ATOM 683 C CA . ARG A 1 87 ? 11.778 -0.142 -26.806 1.00 92.06 87 ARG A CA 1
ATOM 684 C C . ARG A 1 87 ? 13.208 -0.261 -26.284 1.00 92.06 87 ARG A C 1
ATOM 686 O O . ARG A 1 87 ? 14.128 0.286 -26.891 1.00 92.06 87 ARG A O 1
ATOM 693 N N . HIS A 1 88 ? 13.412 -1.010 -25.202 1.00 91.75 88 HIS A N 1
ATOM 694 C CA . HIS A 1 88 ? 14.739 -1.248 -24.641 1.00 91.75 88 HIS A CA 1
ATOM 695 C C . HIS A 1 88 ? 15.650 -2.018 -25.608 1.00 91.75 88 HIS A C 1
ATOM 697 O O . HIS A 1 88 ? 16.812 -1.653 -25.788 1.00 91.75 88 HIS A O 1
ATOM 703 N N . ARG A 1 89 ? 15.125 -3.040 -26.297 1.00 90.94 89 ARG A N 1
ATOM 704 C CA . ARG A 1 89 ? 15.875 -3.796 -27.311 1.00 90.94 89 ARG A CA 1
ATOM 705 C C . ARG A 1 89 ? 16.292 -2.910 -28.485 1.00 90.94 89 ARG A C 1
ATOM 707 O O . ARG A 1 89 ? 17.437 -2.999 -28.918 1.00 90.94 89 ARG A O 1
ATOM 714 N N . ARG A 1 90 ? 15.398 -2.043 -28.977 1.00 88.94 90 ARG A N 1
ATOM 715 C CA . ARG A 1 90 ? 15.714 -1.071 -30.042 1.00 88.94 90 ARG A CA 1
ATOM 716 C C . ARG A 1 90 ? 16.807 -0.100 -29.605 1.00 88.94 90 ARG A C 1
ATOM 718 O O . ARG A 1 90 ? 17.786 0.048 -30.324 1.00 88.94 90 ARG A O 1
ATOM 725 N N . ARG A 1 91 ? 16.688 0.478 -28.405 1.00 87.25 91 ARG A N 1
ATOM 726 C CA . ARG A 1 91 ? 17.721 1.355 -27.831 1.00 87.25 91 ARG A CA 1
ATOM 727 C C . ARG A 1 91 ? 19.071 0.651 -27.729 1.00 87.25 91 ARG A C 1
ATOM 729 O O . ARG A 1 91 ? 20.059 1.196 -28.195 1.00 87.25 91 ARG A O 1
ATOM 736 N N . ARG A 1 92 ? 19.120 -0.579 -27.205 1.00 87.38 92 ARG A N 1
ATOM 737 C CA . ARG A 1 92 ? 20.371 -1.354 -27.124 1.00 87.38 92 ARG A CA 1
ATOM 738 C C . ARG A 1 92 ? 20.979 -1.651 -28.493 1.00 87.38 92 ARG A C 1
ATOM 740 O O . ARG A 1 92 ? 22.191 -1.554 -28.635 1.00 87.38 92 ARG A O 1
ATOM 747 N N . LYS A 1 93 ? 20.165 -1.992 -29.497 1.00 84.69 93 LYS A N 1
ATOM 748 C CA . LYS A 1 93 ? 20.653 -2.171 -30.874 1.00 84.69 93 LYS A CA 1
ATOM 749 C C . LYS A 1 93 ? 21.227 -0.873 -31.435 1.00 84.69 93 LYS A C 1
ATOM 751 O O . LYS A 1 93 ? 22.333 -0.899 -31.949 1.00 84.69 93 LYS A O 1
ATOM 756 N N . HIS A 1 94 ? 20.510 0.238 -31.288 1.00 83.25 94 HIS A N 1
ATOM 757 C CA . HIS A 1 94 ? 20.974 1.547 -31.740 1.00 83.25 94 HIS A CA 1
ATOM 758 C C . HIS A 1 94 ? 22.296 1.933 -31.072 1.00 83.25 94 HIS A C 1
ATOM 760 O O . HIS A 1 94 ? 23.246 2.265 -31.761 1.00 83.25 94 HIS A O 1
ATOM 766 N N . MET A 1 95 ? 22.399 1.782 -29.748 1.00 79.62 95 MET A N 1
ATOM 767 C CA . MET A 1 95 ? 23.642 2.048 -29.018 1.00 79.62 95 MET A CA 1
ATOM 768 C C . MET A 1 95 ? 24.798 1.161 -29.490 1.00 79.62 95 MET A C 1
ATOM 770 O O . MET A 1 95 ? 25.899 1.659 -29.675 1.00 79.62 95 MET A O 1
ATOM 774 N N . ARG A 1 96 ? 24.556 -0.133 -29.745 1.00 80.38 96 ARG A N 1
ATOM 775 C CA . ARG A 1 96 ? 25.575 -1.036 -30.309 1.00 80.38 96 ARG A CA 1
ATOM 776 C C . ARG A 1 96 ? 26.010 -0.626 -31.714 1.00 80.38 96 ARG A C 1
ATOM 778 O O . ARG A 1 96 ? 27.189 -0.726 -32.019 1.00 80.38 96 ARG A O 1
ATOM 785 N N . ILE A 1 97 ? 25.076 -0.183 -32.555 1.00 79.44 97 ILE A N 1
ATOM 786 C CA . ILE A 1 97 ? 25.379 0.291 -33.910 1.00 79.44 97 ILE A CA 1
ATOM 787 C C . ILE A 1 97 ? 26.202 1.577 -33.836 1.00 79.44 97 ILE A C 1
ATOM 789 O O . ILE A 1 97 ? 27.270 1.624 -34.428 1.00 79.44 97 ILE A O 1
ATOM 793 N N . CYS A 1 98 ? 25.765 2.580 -33.067 1.00 75.25 98 CYS A N 1
ATOM 794 C CA . CYS A 1 98 ? 26.520 3.820 -32.884 1.00 75.25 98 CYS A CA 1
ATOM 795 C C . CYS A 1 98 ? 27.923 3.553 -32.330 1.00 75.25 98 CYS A C 1
ATOM 797 O O . CYS A 1 98 ? 28.879 4.131 -32.825 1.00 75.25 98 CYS A O 1
ATOM 799 N N . PHE A 1 99 ? 28.052 2.648 -31.356 1.00 72.31 99 PHE A N 1
ATOM 800 C CA . PHE A 1 99 ? 29.343 2.265 -30.786 1.00 72.31 99 PHE A CA 1
ATOM 801 C C . PHE A 1 99 ? 30.256 1.565 -31.805 1.00 72.31 99 PHE A C 1
ATOM 803 O O . PHE A 1 99 ? 31.416 1.939 -31.928 1.00 72.31 99 PHE A O 1
ATOM 810 N N . ASN A 1 100 ? 29.736 0.610 -32.587 1.00 69.94 100 ASN A N 1
ATOM 811 C CA . ASN A 1 100 ? 30.511 -0.033 -33.656 1.00 69.94 100 ASN A CA 1
ATOM 812 C C . ASN A 1 100 ? 30.929 0.956 -34.753 1.00 69.94 100 ASN A C 1
ATOM 814 O O . ASN A 1 100 ? 32.059 0.890 -35.215 1.00 69.94 100 ASN A O 1
ATOM 818 N N . VAL A 1 101 ? 30.052 1.883 -35.156 1.00 73.00 101 VAL A N 1
ATOM 819 C CA . VAL A 1 101 ? 30.393 2.923 -36.145 1.00 73.00 101 VAL A CA 1
ATOM 820 C C . VAL A 1 101 ? 31.503 3.830 -35.612 1.00 73.00 101 VAL A C 1
ATOM 822 O O . VAL A 1 101 ? 32.442 4.124 -36.339 1.00 73.00 101 VAL A O 1
ATOM 825 N N . PHE A 1 102 ? 31.441 4.221 -34.337 1.00 68.75 102 PHE A N 1
ATOM 826 C CA . PHE A 1 102 ? 32.471 5.058 -33.718 1.00 68.75 102 PHE A CA 1
ATOM 827 C C . PHE A 1 102 ? 33.834 4.355 -33.615 1.00 68.75 102 PHE A C 1
ATOM 829 O O . PHE A 1 102 ? 34.857 5.011 -33.754 1.00 68.75 102 PHE A O 1
ATOM 836 N N . ILE A 1 103 ? 33.851 3.033 -33.406 1.00 68.38 103 ILE A N 1
ATOM 837 C CA . ILE A 1 103 ? 35.082 2.226 -33.364 1.00 68.38 103 ILE A CA 1
ATOM 838 C C . ILE A 1 103 ? 35.657 1.970 -34.760 1.00 68.38 103 ILE A C 1
ATOM 840 O O . ILE A 1 103 ? 36.867 1.930 -34.906 1.00 68.38 103 ILE A O 1
ATOM 844 N N . CYS A 1 104 ? 34.828 1.789 -35.791 1.00 60.53 104 CYS A N 1
ATOM 845 C CA . CYS A 1 104 ? 35.319 1.556 -37.155 1.00 60.53 104 CYS A CA 1
ATOM 846 C C . CYS A 1 104 ? 35.815 2.827 -37.867 1.00 60.53 104 CYS A C 1
ATOM 848 O O . CYS A 1 104 ? 36.458 2.717 -38.907 1.00 60.53 104 CYS A O 1
ATOM 850 N N . CYS A 1 105 ? 35.480 4.014 -37.358 1.00 61.78 105 CYS A N 1
ATOM 851 C CA . CYS A 1 105 ? 35.909 5.300 -37.916 1.00 61.78 105 CYS A CA 1
ATOM 852 C C . CYS A 1 105 ? 37.113 5.921 -37.181 1.00 61.78 105 CYS A C 1
ATOM 854 O O . CYS A 1 105 ? 37.455 7.066 -37.478 1.00 61.78 105 CYS A O 1
ATOM 856 N N . PHE A 1 106 ? 37.727 5.195 -36.243 1.00 51.69 106 PHE A N 1
ATOM 857 C CA . PHE A 1 106 ? 38.952 5.572 -35.533 1.00 51.69 106 PHE A CA 1
ATOM 858 C C . PHE A 1 106 ? 40.044 4.540 -35.826 1.00 51.69 106 PHE A C 1
ATOM 860 O O . PHE A 1 106 ? 41.218 4.951 -35.945 1.00 51.69 106 PHE A O 1
#

Radius of gyration: 31.91 Å; chains: 1; bounding box: 50×34×104 Å

pLDDT: mean 74.11, std 14.14, range [39.62, 96.06]

Foldseek 3Di:
DDDDDDDDDDDDDDDDDDDDDDPDDDDDPVVVVVVCVVVPPPVVPVDPPVPPCPPVPPDPCPFDADPVGHTDDPVRVVVVVVVVVVVVVVVVVVVVVVVVVVVVVD

Organism: Carya illinoinensis (NCBI:txid32201)